Protein AF-A0ABD1ECP0-F1 (afdb_monomer_lite)

pLDDT: mean 71.11, std 21.36, range [31.45, 94.75]

Foldseek 3Di:
DDQDAQQPPDCCPPPPHDNFDWAAQPVVDVVLNVLQCQQRVGPLSDDDPPPVVCCVSRRRHTHTPQQADPLQDDPPDPDGDPQFHGAPPTPRHDDDDDVPRGGPDDPVPPVVVVVVPPDDDDDDDDDDDDDDDDDDDDDDDDDDDDDDDYDDDDDDDDDD

Structure (mmCIF, N/CA/C/O backbone):
data_AF-A0ABD1ECP0-F1
#
_entry.id   AF-A0ABD1ECP0-F1
#
loop_
_atom_site.group_PDB
_atom_site.id
_atom_site.type_symbol
_atom_site.label_atom_id
_atom_site.label_alt_id
_atom_site.label_comp_id
_atom_site.label_asym_id
_atom_site.label_entity_id
_atom_site.label_seq_id
_atom_site.pdbx_PDB_ins_code
_atom_site.Cartn_x
_atom_site.Cartn_y
_atom_site.Cartn_z
_atom_site.occupancy
_atom_site.B_iso_or_equiv
_atom_site.auth_seq_id
_atom_site.auth_comp_id
_atom_site.auth_asym_id
_atom_site.auth_atom_id
_atom_site.pdbx_PDB_model_num
ATOM 1 N N . MET A 1 1 ? -7.570 7.361 -19.298 1.00 39.28 1 MET A N 1
ATOM 2 C CA . MET A 1 1 ? -7.206 6.014 -18.794 1.00 39.28 1 MET A CA 1
ATOM 3 C C . MET A 1 1 ? -7.387 5.977 -17.283 1.00 39.28 1 MET A C 1
ATOM 5 O O . MET A 1 1 ? -6.809 6.813 -16.597 1.00 39.28 1 MET A O 1
ATOM 9 N N . GLY A 1 2 ? -8.220 5.070 -16.767 1.00 53.16 2 GLY A N 1
ATOM 10 C CA . GLY A 1 2 ? -8.387 4.885 -15.321 1.00 53.16 2 GLY A CA 1
ATOM 11 C C . GLY A 1 2 ? -7.107 4.334 -14.690 1.00 53.16 2 GLY A C 1
ATOM 12 O O . GLY A 1 2 ? -6.427 3.504 -15.290 1.00 53.16 2 GLY A O 1
ATOM 13 N N . ARG A 1 3 ? -6.752 4.815 -13.496 1.00 69.94 3 ARG A N 1
ATOM 14 C CA . ARG A 1 3 ? -5.600 4.298 -12.743 1.00 69.94 3 ARG A CA 1
ATOM 15 C C . ARG A 1 3 ? -6.019 2.974 -12.102 1.00 69.94 3 ARG A C 1
ATOM 17 O O . ARG A 1 3 ? -6.960 2.960 -11.315 1.00 69.94 3 ARG A O 1
ATOM 24 N N . LEU A 1 4 ? -5.360 1.880 -12.473 1.00 81.44 4 LEU A N 1
ATOM 25 C CA . LEU A 1 4 ? -5.653 0.543 -11.952 1.00 81.44 4 LEU A CA 1
ATOM 26 C C . LEU A 1 4 ? -4.855 0.273 -10.673 1.00 81.44 4 LEU A C 1
ATOM 28 O O . LEU A 1 4 ? -3.723 0.742 -10.533 1.00 81.44 4 LEU A O 1
ATOM 32 N N . CYS A 1 5 ? -5.431 -0.521 -9.770 1.00 90.19 5 CYS A N 1
ATOM 33 C CA . CYS A 1 5 ? -4.703 -1.026 -8.610 1.00 90.19 5 CYS A CA 1
ATOM 34 C C . CYS A 1 5 ? -3.578 -1.980 -9.059 1.00 90.19 5 CYS A C 1
ATOM 36 O O . CYS A 1 5 ? -3.800 -2.845 -9.909 1.00 90.19 5 CYS A O 1
ATOM 38 N N . CYS A 1 6 ? -2.374 -1.836 -8.502 1.00 90.44 6 CYS A N 1
ATOM 39 C CA . CYS A 1 6 ? -1.221 -2.681 -8.822 1.00 90.44 6 CYS A CA 1
ATOM 40 C C . CYS A 1 6 ? -1.166 -3.990 -8.018 1.00 90.44 6 CYS A C 1
ATOM 42 O O . CYS A 1 6 ? -0.333 -4.845 -8.331 1.00 90.44 6 CYS A O 1
ATOM 44 N N . VAL A 1 7 ? -2.053 -4.162 -7.028 1.00 91.75 7 VAL A N 1
ATOM 45 C CA . VAL A 1 7 ? -2.148 -5.392 -6.236 1.00 91.75 7 VAL A CA 1
ATOM 46 C C . VAL A 1 7 ? -2.664 -6.542 -7.110 1.00 91.75 7 VAL A C 1
ATOM 48 O O . VAL A 1 7 ? -3.724 -6.400 -7.733 1.00 91.75 7 VAL A O 1
ATOM 51 N N . PRO A 1 8 ? -1.951 -7.684 -7.176 1.00 90.31 8 PRO A N 1
ATOM 52 C CA . PRO A 1 8 ? -2.392 -8.845 -7.938 1.00 90.31 8 PRO A CA 1
ATOM 53 C C . PRO A 1 8 ? -3.800 -9.281 -7.533 1.00 90.31 8 PRO A C 1
ATOM 55 O O . PRO A 1 8 ? -4.159 -9.250 -6.360 1.00 90.31 8 PRO A O 1
ATOM 58 N N . LYS A 1 9 ? -4.612 -9.692 -8.513 1.00 87.69 9 LYS A N 1
ATOM 59 C CA . LYS A 1 9 ? -6.006 -10.141 -8.320 1.00 87.69 9 LYS A CA 1
ATOM 60 C C . LYS A 1 9 ? -6.964 -9.081 -7.744 1.00 87.69 9 LYS A C 1
ATOM 62 O O . LYS A 1 9 ? -8.143 -9.381 -7.555 1.00 87.69 9 LYS A O 1
ATOM 67 N N . CYS A 1 10 ? -6.526 -7.838 -7.533 1.00 89.69 10 CYS A N 1
ATOM 68 C CA . CYS A 1 10 ? -7.421 -6.771 -7.107 1.00 89.69 10 CYS A CA 1
ATOM 69 C C . CYS A 1 10 ? -8.416 -6.421 -8.223 1.00 89.69 10 CYS A C 1
ATOM 71 O O . CYS A 1 10 ? -8.048 -6.180 -9.372 1.00 89.69 10 CYS A O 1
ATOM 73 N N . ASN A 1 11 ? -9.701 -6.387 -7.875 1.00 88.38 11 ASN A N 1
ATOM 74 C CA . ASN A 1 11 ? -10.795 -6.123 -8.803 1.00 88.38 11 ASN A CA 1
ATOM 75 C C . ASN A 1 11 ? -11.425 -4.733 -8.626 1.00 88.38 11 ASN A C 1
ATOM 77 O O . ASN A 1 11 ? -12.458 -4.477 -9.231 1.00 88.38 11 ASN A O 1
ATOM 81 N N . SER A 1 12 ? -10.806 -3.829 -7.858 1.00 84.69 12 SER A N 1
ATOM 82 C CA . SER A 1 12 ? -11.348 -2.497 -7.526 1.00 84.69 12 SER A CA 1
ATOM 83 C C . SER A 1 12 ? -11.643 -1.598 -8.731 1.00 84.69 12 SER A C 1
ATOM 85 O O . SER A 1 12 ? -12.385 -0.633 -8.609 1.00 84.69 12 SER A O 1
ATOM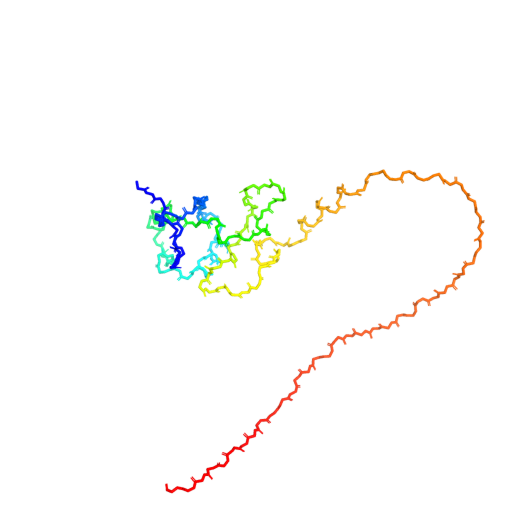 87 N N . SER A 1 13 ? -11.084 -1.913 -9.898 1.00 77.19 13 SER A N 1
ATOM 88 C CA . SER A 1 13 ? -11.319 -1.182 -11.144 1.00 77.19 13 SER A CA 1
ATOM 89 C C . SER A 1 13 ? -12.356 -1.838 -12.069 1.00 77.19 13 SER A C 1
ATOM 91 O O . SER A 1 13 ? -12.566 -1.345 -13.177 1.00 77.19 13 SER A O 1
ATOM 93 N N . LYS A 1 14 ? -12.987 -2.953 -11.667 1.00 80.62 14 LYS A N 1
ATOM 94 C CA . LYS A 1 14 ? -14.036 -3.619 -12.461 1.00 80.62 14 LYS A CA 1
ATOM 95 C C . LYS A 1 14 ? -15.366 -2.858 -12.368 1.00 80.62 14 LYS A C 1
ATOM 97 O O . LYS A 1 14 ? -15.684 -2.266 -11.339 1.00 80.62 14 LYS A O 1
ATOM 102 N N . LYS A 1 15 ? -16.169 -2.911 -13.438 1.00 78.38 15 LYS A N 1
ATOM 103 C CA . LYS A 1 15 ? -17.513 -2.309 -13.484 1.00 78.38 15 LYS A CA 1
ATOM 104 C C . LYS A 1 15 ? -18.385 -2.867 -12.348 1.00 78.38 15 LYS A C 1
ATOM 106 O O . LYS A 1 15 ? -18.370 -4.070 -12.103 1.00 78.38 15 LYS A O 1
ATOM 111 N N . GLY A 1 16 ? -19.122 -1.992 -11.662 1.00 81.94 16 GLY A N 1
ATOM 112 C CA . GLY A 1 16 ? -19.995 -2.358 -10.538 1.00 81.94 16 GLY A CA 1
ATOM 113 C C . GLY A 1 16 ? -19.294 -2.474 -9.179 1.00 81.94 16 GLY A C 1
ATOM 114 O O . GLY A 1 16 ? -19.954 -2.763 -8.188 1.00 81.94 16 GLY A O 1
ATOM 115 N N . GLN A 1 17 ? -17.979 -2.246 -9.103 1.00 84.12 17 GLN A N 1
ATOM 116 C CA . GLN A 1 17 ? -17.284 -2.122 -7.821 1.00 84.12 17 GLN A CA 1
ATOM 117 C C . GLN A 1 17 ? -17.382 -0.690 -7.276 1.00 84.12 17 GLN A C 1
ATOM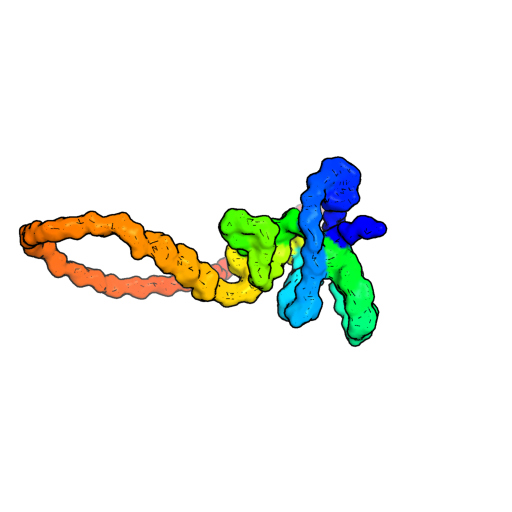 119 O O . GLN A 1 17 ? -17.458 0.259 -8.061 1.00 84.12 17 GLN A O 1
ATOM 124 N N . PRO A 1 18 ? -17.352 -0.516 -5.942 1.00 83.94 18 PRO A N 1
ATOM 125 C CA . PRO A 1 18 ? -17.299 0.809 -5.344 1.00 83.94 18 PRO A CA 1
ATOM 126 C C . PRO A 1 18 ? -16.022 1.545 -5.758 1.00 83.94 18 PRO A C 1
ATOM 128 O O . PRO A 1 18 ? -14.961 0.948 -5.959 1.00 83.94 18 PRO A O 1
ATOM 131 N N . ILE A 1 19 ? -16.131 2.867 -5.878 1.00 85.62 19 ILE A N 1
ATOM 132 C CA . ILE A 1 19 ? -15.006 3.727 -6.239 1.00 85.62 19 ILE A CA 1
ATOM 133 C C . ILE A 1 19 ? -14.110 3.883 -5.010 1.00 85.62 19 ILE A C 1
ATOM 135 O O . ILE A 1 19 ? -14.485 4.516 -4.025 1.00 85.62 19 ILE A O 1
ATOM 139 N N . PHE A 1 20 ? -12.907 3.319 -5.077 1.00 88.00 20 PHE A N 1
ATOM 140 C CA . PHE A 1 20 ? -11.893 3.472 -4.037 1.00 88.00 20 PHE A CA 1
ATOM 141 C C . PHE A 1 20 ? -10.929 4.611 -4.373 1.00 88.00 20 PHE A C 1
ATOM 143 O O . PHE A 1 20 ? -10.545 4.793 -5.532 1.00 88.00 20 PHE A O 1
ATOM 150 N N . ALA A 1 21 ? -10.467 5.335 -3.352 1.00 89.25 21 ALA A N 1
ATOM 151 C CA . ALA A 1 21 ? -9.352 6.257 -3.525 1.00 89.25 21 ALA A CA 1
ATOM 152 C C . ALA A 1 21 ? -8.079 5.486 -3.918 1.00 89.25 21 ALA A C 1
ATOM 154 O O . ALA A 1 21 ? -7.856 4.358 -3.478 1.00 89.25 21 ALA A O 1
ATOM 155 N N . MET A 1 22 ? -7.265 6.098 -4.779 1.00 90.19 22 MET A N 1
ATOM 156 C CA . MET A 1 22 ? -6.069 5.496 -5.370 1.00 90.19 22 MET A CA 1
ATOM 157 C C . MET A 1 22 ? -4.819 6.193 -4.834 1.00 90.19 22 MET A C 1
ATOM 159 O O . MET A 1 22 ? -4.569 7.361 -5.139 1.00 90.19 22 MET A O 1
ATOM 163 N N . ARG A 1 23 ? -4.017 5.475 -4.052 1.00 91.06 23 ARG A N 1
ATOM 164 C CA . ARG A 1 23 ? -2.814 5.971 -3.377 1.00 91.06 23 ARG A CA 1
ATOM 165 C C . ARG A 1 23 ? -1.578 5.752 -4.236 1.00 91.06 23 ARG A C 1
ATOM 167 O O . ARG A 1 23 ? -1.422 4.699 -4.851 1.00 91.06 23 ARG A O 1
ATOM 174 N N . ALA A 1 24 ? -0.734 6.777 -4.316 1.00 89.94 24 ALA A N 1
ATOM 175 C CA . ALA A 1 24 ? 0.570 6.680 -4.961 1.00 89.94 24 ALA A CA 1
ATOM 176 C C . ALA A 1 24 ? 1.535 5.878 -4.084 1.00 89.94 24 ALA A C 1
ATOM 178 O O . ALA A 1 24 ? 1.405 5.871 -2.861 1.00 89.94 24 ALA A O 1
ATOM 179 N N . LEU A 1 25 ? 2.491 5.212 -4.726 1.00 88.69 25 LEU A N 1
ATOM 180 C CA . LEU A 1 25 ? 3.557 4.505 -4.029 1.00 88.69 25 LEU A CA 1
ATOM 181 C C . LEU A 1 25 ? 4.461 5.516 -3.298 1.00 88.69 25 LEU A C 1
ATOM 183 O O . LEU A 1 25 ? 4.715 6.597 -3.837 1.00 88.69 25 LEU A O 1
ATOM 187 N N . PRO A 1 26 ? 4.978 5.182 -2.105 1.00 87.94 26 PRO A N 1
ATOM 188 C CA . PRO A 1 26 ? 5.847 6.059 -1.327 1.00 87.94 26 PRO A CA 1
ATOM 189 C C . PRO A 1 26 ? 7.294 6.026 -1.852 1.00 87.94 26 PRO A C 1
ATOM 191 O O . PRO A 1 26 ? 8.215 5.726 -1.104 1.00 87.94 26 PRO A O 1
ATOM 194 N N . ILE A 1 27 ? 7.502 6.339 -3.137 1.00 83.38 27 ILE A N 1
ATOM 195 C CA . ILE A 1 27 ? 8.801 6.231 -3.840 1.00 83.38 27 ILE A CA 1
ATOM 196 C C . ILE A 1 27 ? 9.900 7.035 -3.121 1.00 83.38 27 ILE A C 1
ATOM 198 O O . ILE A 1 27 ? 11.034 6.585 -3.008 1.00 83.38 27 ILE A O 1
ATOM 202 N N . ASN A 1 28 ? 9.540 8.189 -2.550 1.00 83.12 28 ASN A N 1
ATOM 203 C CA . ASN A 1 28 ? 10.469 9.062 -1.825 1.00 83.12 28 ASN A CA 1
ATOM 204 C C . ASN A 1 28 ? 10.882 8.508 -0.447 1.00 83.12 28 ASN A C 1
ATOM 206 O O . ASN A 1 28 ? 11.799 9.039 0.174 1.00 83.12 28 ASN A O 1
ATOM 210 N N . ASN A 1 29 ? 10.203 7.475 0.062 1.00 87.31 29 ASN A N 1
ATOM 211 C CA . ASN A 1 29 ? 10.548 6.802 1.310 1.00 87.31 29 ASN A CA 1
ATOM 212 C C . ASN A 1 29 ? 10.849 5.328 1.027 1.00 87.31 29 ASN A C 1
ATOM 214 O O . ASN A 1 29 ? 9.981 4.460 1.143 1.00 87.31 29 ASN A O 1
ATOM 218 N N . PHE A 1 30 ? 12.109 5.055 0.682 1.00 84.69 30 PHE A N 1
ATOM 219 C CA . PHE A 1 30 ? 12.560 3.732 0.252 1.00 84.69 30 PHE A CA 1
ATOM 220 C C . PHE A 1 30 ? 12.242 2.615 1.256 1.00 84.69 30 PHE A C 1
ATOM 222 O O . PHE A 1 30 ? 11.911 1.501 0.859 1.00 84.69 30 PHE A O 1
ATOM 229 N N . LYS A 1 31 ? 12.277 2.902 2.563 1.00 88.12 31 LYS A N 1
ATOM 230 C CA . LYS A 1 31 ? 12.010 1.890 3.594 1.00 88.12 31 LYS A CA 1
ATOM 231 C C . LYS A 1 31 ? 10.549 1.434 3.578 1.00 88.12 31 LYS A C 1
ATOM 233 O O . LYS A 1 31 ? 10.269 0.241 3.636 1.00 88.12 31 LYS A O 1
ATOM 238 N N . ILE A 1 32 ? 9.625 2.382 3.443 1.00 90.19 32 ILE A N 1
ATOM 239 C CA . ILE A 1 32 ? 8.187 2.104 3.328 1.00 90.19 32 ILE A CA 1
ATOM 240 C C . ILE A 1 32 ? 7.881 1.472 1.978 1.00 90.19 32 ILE A C 1
ATOM 242 O O . ILE A 1 32 ? 7.133 0.500 1.903 1.00 90.19 32 ILE A O 1
ATOM 246 N N . PHE A 1 33 ? 8.491 2.004 0.919 1.00 88.19 33 PHE A N 1
ATOM 247 C CA . PHE A 1 33 ? 8.360 1.471 -0.427 1.00 88.19 33 PHE A CA 1
ATOM 248 C C . PHE A 1 33 ? 8.739 -0.009 -0.483 1.00 88.19 33 PHE A C 1
ATOM 250 O O . PHE A 1 33 ? 7.956 -0.808 -0.989 1.00 88.19 33 PHE A O 1
ATOM 257 N N . LYS A 1 34 ? 9.872 -0.391 0.116 1.00 87.31 34 LYS A N 1
ATOM 258 C CA . LYS A 1 34 ? 10.315 -1.786 0.181 1.00 87.31 34 LYS A CA 1
ATOM 259 C C . LYS A 1 34 ? 9.258 -2.693 0.821 1.00 87.31 34 LYS A C 1
ATOM 261 O O . LYS A 1 34 ? 8.898 -3.705 0.231 1.00 87.31 34 LYS A O 1
ATOM 266 N N . ILE A 1 35 ? 8.683 -2.283 1.953 1.00 90.94 35 ILE A N 1
ATOM 267 C CA . ILE A 1 35 ? 7.621 -3.049 2.628 1.00 90.94 35 ILE A CA 1
ATOM 268 C C . ILE A 1 35 ? 6.374 -3.161 1.747 1.00 90.94 35 ILE A C 1
ATOM 270 O O . ILE A 1 35 ? 5.754 -4.219 1.674 1.00 90.94 35 ILE A O 1
ATOM 274 N N . TRP A 1 36 ? 5.988 -2.080 1.066 1.00 92.19 36 TRP A N 1
ATOM 275 C CA . TRP A 1 36 ? 4.863 -2.124 0.134 1.00 92.19 36 TRP A CA 1
ATOM 276 C C . TRP A 1 36 ? 5.117 -3.155 -0.970 1.00 92.19 36 TRP A C 1
ATOM 278 O O . TRP A 1 36 ? 4.267 -4.013 -1.194 1.00 92.19 36 TRP A O 1
ATOM 288 N N . VAL A 1 37 ? 6.283 -3.114 -1.620 1.00 89.81 37 VAL A N 1
ATOM 289 C CA . VAL A 1 37 ? 6.658 -4.075 -2.670 1.00 89.81 37 VAL A CA 1
ATOM 290 C C . VAL A 1 37 ? 6.614 -5.511 -2.146 1.00 89.81 37 VAL A C 1
ATOM 292 O O . VAL A 1 37 ? 5.966 -6.357 -2.766 1.00 89.81 37 VAL A O 1
ATOM 295 N N . GLU A 1 38 ? 7.218 -5.765 -0.983 1.00 90.12 38 GLU A N 1
ATOM 296 C CA . GLU A 1 38 ? 7.255 -7.085 -0.343 1.00 90.12 38 GLU A CA 1
ATOM 297 C C . GLU A 1 38 ? 5.852 -7.641 -0.080 1.00 90.12 38 GLU A C 1
ATOM 299 O O . GLU A 1 38 ? 5.567 -8.776 -0.464 1.00 90.12 38 GLU A O 1
ATOM 304 N N . ARG A 1 39 ? 4.952 -6.845 0.518 1.00 92.62 39 ARG A N 1
ATOM 305 C CA . ARG A 1 39 ? 3.590 -7.297 0.855 1.00 92.62 39 ARG A CA 1
ATOM 306 C C . ARG A 1 39 ? 2.718 -7.498 -0.381 1.00 92.62 39 ARG A C 1
ATOM 308 O O . ARG A 1 39 ? 1.928 -8.441 -0.444 1.00 92.62 39 ARG A O 1
ATOM 315 N N . ILE A 1 40 ? 2.832 -6.602 -1.360 1.00 91.69 40 ILE A N 1
ATOM 316 C CA . ILE A 1 40 ? 2.011 -6.635 -2.574 1.00 91.69 40 ILE A CA 1
ATOM 317 C C . ILE A 1 40 ? 2.428 -7.784 -3.492 1.00 91.69 40 ILE A C 1
ATOM 319 O O . ILE A 1 40 ? 1.564 -8.345 -4.167 1.00 91.69 40 ILE A O 1
ATOM 323 N N . ALA A 1 41 ? 3.726 -8.098 -3.549 1.00 87.00 41 ALA A N 1
ATOM 324 C CA . ALA A 1 41 ? 4.281 -9.160 -4.385 1.00 87.00 41 ALA A CA 1
ATOM 325 C C . ALA A 1 41 ? 3.815 -9.081 -5.853 1.00 87.00 41 ALA A C 1
ATOM 327 O O . ALA A 1 41 ? 3.442 -10.078 -6.472 1.00 87.00 41 ALA A O 1
ATOM 328 N N . SER A 1 42 ? 3.758 -7.863 -6.404 1.00 84.62 42 SER A N 1
ATOM 329 C CA . SER A 1 42 ? 3.353 -7.657 -7.795 1.00 84.62 42 SER A CA 1
ATOM 330 C C . SER A 1 42 ? 4.567 -7.763 -8.711 1.00 84.62 42 SER A C 1
ATOM 332 O O . SER A 1 42 ? 5.526 -7.026 -8.491 1.00 84.62 42 SER A O 1
ATOM 334 N N . PRO A 1 43 ? 4.496 -8.537 -9.809 1.00 80.44 43 PRO A N 1
ATOM 335 C CA . PRO A 1 43 ? 5.534 -8.533 -10.845 1.00 80.44 43 PRO A CA 1
ATOM 336 C C . PRO A 1 43 ? 5.773 -7.143 -11.456 1.00 80.44 43 PRO A C 1
ATOM 338 O O . PRO A 1 43 ? 6.821 -6.868 -12.016 1.00 80.44 43 PRO A O 1
ATOM 341 N N . LYS A 1 44 ? 4.796 -6.231 -11.344 1.00 78.50 44 LYS A N 1
ATOM 342 C CA . LYS A 1 44 ? 4.904 -4.847 -11.839 1.00 78.50 44 LYS A CA 1
ATOM 343 C C . LYS A 1 44 ? 5.746 -3.940 -10.937 1.00 78.50 44 LYS A C 1
ATOM 345 O O . LYS A 1 44 ? 5.978 -2.791 -11.299 1.00 78.50 44 LYS A O 1
ATOM 350 N N . LEU A 1 45 ? 6.091 -4.413 -9.742 1.00 76.75 45 LEU A N 1
ATOM 351 C CA . LEU A 1 45 ? 6.832 -3.682 -8.716 1.00 76.75 45 LEU A CA 1
ATOM 352 C C . LEU A 1 45 ? 8.260 -4.216 -8.550 1.00 76.75 45 LEU A C 1
ATOM 354 O O . LEU A 1 45 ? 8.870 -4.013 -7.504 1.00 76.75 45 LEU A O 1
ATOM 358 N N . GLU A 1 46 ? 8.774 -4.914 -9.561 1.00 71.56 46 GLU A N 1
ATOM 359 C CA . GLU A 1 46 ? 10.148 -5.393 -9.553 1.00 71.56 46 GLU A CA 1
ATOM 360 C C . GLU A 1 46 ? 11.123 -4.212 -9.491 1.00 71.56 46 GLU A C 1
ATOM 362 O O . GLU A 1 46 ? 11.012 -3.238 -10.241 1.00 71.56 46 GLU A O 1
ATOM 367 N N . TYR A 1 47 ? 12.057 -4.294 -8.545 1.00 69.62 47 TYR A N 1
ATOM 368 C CA . TYR A 1 47 ? 13.107 -3.303 -8.388 1.00 69.62 47 TYR A CA 1
ATOM 369 C C . TYR A 1 47 ? 14.026 -3.328 -9.614 1.00 69.62 47 TYR A C 1
ATOM 371 O O . TYR A 1 47 ? 14.462 -4.390 -10.045 1.00 69.62 47 TYR A O 1
ATOM 379 N N . SER A 1 48 ? 14.340 -2.151 -10.146 1.00 71.81 48 SER A N 1
ATOM 380 C CA . SER A 1 48 ? 15.329 -1.953 -11.206 1.00 71.81 48 SER A CA 1
ATOM 381 C C . SER A 1 48 ? 16.279 -0.840 -10.780 1.00 71.81 48 SER A C 1
ATOM 383 O O . SER A 1 48 ? 15.873 0.068 -10.063 1.00 71.81 48 SER A O 1
ATOM 385 N N . GLU A 1 49 ? 17.538 -0.903 -11.203 1.00 73.75 49 GLU A N 1
ATOM 386 C CA . GLU A 1 49 ? 18.528 0.150 -10.935 1.00 73.75 49 GLU A CA 1
ATOM 387 C C . GLU A 1 49 ? 18.349 1.373 -11.853 1.00 73.75 49 GLU A C 1
ATOM 389 O O . GLU A 1 49 ? 18.892 2.442 -11.581 1.00 73.75 49 GLU A O 1
ATOM 394 N N . ASP A 1 50 ? 17.545 1.245 -12.914 1.00 81.06 50 ASP A N 1
ATOM 395 C CA . ASP A 1 50 ? 17.215 2.339 -13.826 1.00 81.06 50 ASP A CA 1
ATOM 396 C C . ASP A 1 50 ? 16.190 3.292 -13.186 1.00 81.06 50 ASP A C 1
ATOM 398 O O . ASP A 1 50 ? 14.979 3.043 -13.165 1.00 81.06 50 ASP A O 1
ATOM 402 N N . LEU A 1 51 ? 16.692 4.415 -12.668 1.00 74.06 51 LEU A N 1
ATOM 403 C CA . LEU A 1 51 ? 15.894 5.446 -12.002 1.00 74.06 51 LEU A CA 1
ATOM 404 C C . LEU A 1 51 ? 14.820 6.063 -12.917 1.00 74.06 51 LEU A C 1
ATOM 406 O O . LEU A 1 51 ? 13.719 6.354 -12.439 1.00 74.06 51 LEU A O 1
ATOM 410 N N . ASP A 1 52 ? 15.093 6.220 -14.215 1.00 79.19 52 ASP A N 1
ATOM 411 C CA . ASP A 1 52 ? 14.140 6.792 -15.175 1.00 79.19 52 ASP A CA 1
ATOM 412 C C . ASP A 1 52 ? 13.003 5.811 -15.476 1.00 79.19 52 ASP A C 1
ATOM 414 O O . ASP A 1 52 ? 11.836 6.204 -15.632 1.00 79.19 52 ASP A O 1
ATOM 418 N N . TYR A 1 53 ? 13.325 4.518 -15.548 1.00 76.31 53 TYR A N 1
ATOM 419 C CA . TYR A 1 53 ? 12.335 3.455 -15.676 1.00 76.31 53 TYR A CA 1
ATOM 420 C C . TYR A 1 53 ? 11.448 3.364 -14.429 1.00 76.31 53 TYR A C 1
ATOM 422 O O . TYR A 1 53 ? 10.214 3.366 -14.550 1.00 76.31 53 TYR A O 1
ATOM 430 N N . LEU A 1 54 ? 12.052 3.352 -13.235 1.00 72.81 54 LEU A N 1
ATOM 431 C CA . LEU A 1 54 ? 11.313 3.322 -11.972 1.00 72.81 54 LEU A CA 1
ATOM 432 C C . LEU A 1 54 ? 10.362 4.514 -11.854 1.00 72.81 54 LEU A C 1
ATOM 434 O O . LEU A 1 54 ? 9.189 4.331 -11.521 1.00 72.81 54 LEU A O 1
ATOM 438 N N . ASP A 1 55 ? 10.826 5.722 -12.172 1.00 77.06 55 ASP A N 1
ATOM 439 C CA . ASP A 1 55 ? 10.004 6.928 -12.099 1.00 77.06 55 ASP A CA 1
ATOM 440 C C . ASP A 1 55 ? 8.785 6.833 -13.036 1.00 77.06 55 ASP A C 1
ATOM 442 O O . ASP A 1 55 ? 7.641 7.030 -12.608 1.00 77.06 55 ASP A O 1
ATOM 446 N N . LYS A 1 56 ? 8.983 6.414 -14.294 1.00 80.50 56 LYS A N 1
ATOM 447 C CA . LYS A 1 56 ? 7.893 6.269 -15.279 1.00 80.50 56 LYS A CA 1
ATOM 448 C C . LYS A 1 56 ? 6.871 5.203 -14.888 1.00 80.50 56 LYS A C 1
ATOM 450 O O . LYS A 1 56 ? 5.663 5.427 -15.052 1.00 80.50 56 LYS A O 1
ATOM 455 N N . ILE A 1 57 ? 7.325 4.051 -14.397 1.00 80.94 57 ILE A N 1
ATOM 456 C CA . ILE A 1 57 ? 6.446 2.939 -14.019 1.00 80.94 57 ILE A CA 1
ATOM 457 C C . ILE A 1 57 ? 5.730 3.256 -12.706 1.00 80.94 57 ILE A C 1
ATOM 459 O O . ILE A 1 57 ? 4.494 3.269 -12.658 1.00 80.94 57 ILE A O 1
ATOM 463 N N . TYR A 1 58 ? 6.467 3.594 -11.649 1.00 81.50 58 TYR A N 1
ATOM 464 C CA . TYR A 1 58 ? 5.900 3.786 -10.316 1.00 81.50 58 TYR A CA 1
ATOM 465 C C . TYR A 1 58 ? 4.981 5.002 -10.226 1.00 81.50 58 TYR A C 1
ATOM 467 O O . TYR A 1 58 ? 3.957 4.936 -9.537 1.00 81.50 58 TYR A O 1
ATOM 475 N N . ARG A 1 59 ? 5.226 6.069 -11.003 1.00 80.50 59 ARG A N 1
ATOM 476 C CA . ARG A 1 59 ? 4.282 7.200 -11.098 1.00 80.50 59 ARG A CA 1
ATOM 477 C C . ARG A 1 59 ? 2.922 6.819 -11.653 1.00 80.50 59 ARG A C 1
ATOM 479 O O . ARG A 1 59 ? 1.955 7.543 -11.391 1.00 80.50 59 ARG A O 1
ATOM 486 N N . ARG A 1 60 ? 2.803 5.708 -12.383 1.00 82.62 60 ARG A N 1
ATOM 487 C CA . ARG A 1 60 ? 1.532 5.215 -12.940 1.00 82.62 60 ARG A CA 1
ATOM 488 C C . ARG A 1 60 ? 0.846 4.196 -12.033 1.00 82.62 60 ARG A C 1
ATOM 490 O O . ARG A 1 60 ? -0.379 4.088 -12.075 1.00 82.62 60 ARG A O 1
ATOM 497 N N . LEU A 1 61 ? 1.600 3.495 -11.190 1.00 87.38 61 LEU A N 1
ATOM 498 C CA . LEU A 1 61 ? 1.061 2.478 -10.292 1.00 87.38 61 LEU A CA 1
ATOM 499 C C . LEU A 1 61 ? 0.342 3.098 -9.092 1.00 87.38 61 LEU A C 1
ATOM 501 O O . LEU A 1 61 ? 0.798 4.070 -8.485 1.00 87.38 61 LEU A O 1
ATOM 505 N N . ARG A 1 62 ? -0.820 2.545 -8.752 1.00 90.12 62 ARG A N 1
ATOM 506 C CA . ARG A 1 62 ? -1.628 2.979 -7.610 1.00 90.12 62 ARG A CA 1
ATOM 507 C C . ARG A 1 62 ? -2.093 1.784 -6.799 1.00 90.12 62 ARG A C 1
ATOM 509 O O . ARG A 1 62 ? -2.235 0.695 -7.341 1.00 90.12 62 ARG A O 1
ATOM 516 N N . ILE A 1 63 ? -2.389 2.011 -5.526 1.00 92.25 63 ILE A N 1
ATOM 517 C CA . ILE A 1 63 ? -3.044 1.035 -4.649 1.00 92.25 63 ILE A CA 1
ATOM 518 C C . ILE A 1 63 ? -4.373 1.609 -4.197 1.00 92.25 63 ILE A C 1
ATOM 520 O O . ILE A 1 63 ? -4.439 2.767 -3.790 1.00 92.25 63 ILE A O 1
ATOM 524 N N . CYS A 1 64 ? -5.439 0.820 -4.274 1.00 93.06 64 CYS A N 1
ATOM 525 C CA . CYS A 1 64 ? -6.742 1.262 -3.802 1.00 93.06 64 CYS A CA 1
ATOM 526 C C . CYS A 1 64 ? -6.874 1.168 -2.276 1.00 93.06 64 CYS A C 1
ATOM 528 O O . CYS A 1 64 ? -6.326 0.260 -1.650 1.00 93.06 64 CYS A O 1
ATOM 530 N N . ASP A 1 65 ? -7.699 2.038 -1.700 1.00 92.06 65 ASP A N 1
ATOM 531 C CA . ASP A 1 65 ? -7.934 2.141 -0.253 1.00 92.06 65 ASP A CA 1
ATOM 532 C C . ASP A 1 65 ? -8.406 0.856 0.444 1.00 92.06 65 ASP A C 1
ATOM 534 O O . ASP A 1 65 ? -8.197 0.722 1.643 1.00 92.06 65 ASP A O 1
ATOM 538 N N . ARG A 1 66 ? -8.971 -0.109 -0.295 1.00 92.94 66 ARG A N 1
ATOM 539 C CA . ARG A 1 66 ? -9.333 -1.450 0.205 1.00 92.94 66 ARG A CA 1
ATOM 540 C C . ARG A 1 66 ? -8.167 -2.194 0.874 1.00 92.94 66 ARG A C 1
ATOM 542 O O . ARG A 1 66 ? -8.406 -3.109 1.655 1.00 92.94 66 ARG A O 1
ATOM 549 N N . HIS A 1 67 ? -6.929 -1.865 0.515 1.00 94.75 67 HIS A N 1
ATOM 550 C CA . HIS A 1 67 ? -5.742 -2.548 1.031 1.00 94.75 67 HIS A CA 1
ATOM 551 C C . HIS A 1 67 ? -5.215 -1.960 2.345 1.00 94.75 67 HIS A C 1
ATOM 553 O O . HIS A 1 67 ? -4.237 -2.473 2.883 1.00 94.75 67 HIS A O 1
ATOM 559 N N . PHE A 1 68 ? -5.846 -0.905 2.861 1.00 94.62 68 PHE A N 1
ATOM 560 C CA . PHE A 1 68 ? -5.468 -0.244 4.105 1.00 94.62 68 PHE A CA 1
ATOM 561 C C . PHE A 1 68 ? -6.570 -0.436 5.133 1.00 94.62 68 PHE A C 1
ATOM 563 O O . PH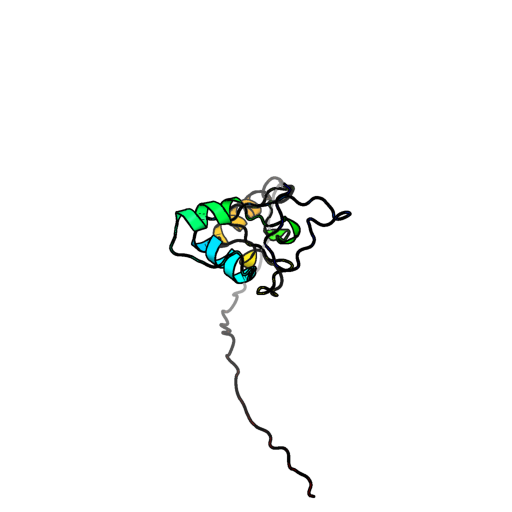E A 1 68 ? -7.736 -0.158 4.845 1.00 94.62 68 PHE A O 1
ATOM 570 N N . ASP A 1 69 ? -6.184 -0.884 6.319 1.00 93.56 69 ASP A N 1
ATOM 571 C CA . ASP A 1 69 ? -7.111 -1.043 7.429 1.00 93.56 69 ASP A CA 1
ATOM 572 C C . ASP A 1 69 ? -7.418 0.295 8.127 1.00 93.56 69 ASP A C 1
ATOM 574 O O . ASP A 1 69 ? -6.818 1.336 7.828 1.00 93.56 69 ASP A O 1
ATOM 578 N N . VAL A 1 70 ? -8.354 0.274 9.074 1.00 90.75 70 VAL A N 1
ATOM 579 C CA . VAL A 1 70 ? -8.733 1.417 9.914 1.00 90.75 70 VAL A CA 1
ATOM 580 C C . VAL A 1 70 ? -7.539 1.991 10.676 1.00 90.75 70 VAL A C 1
ATOM 582 O O . VAL A 1 70 ? -7.400 3.206 10.753 1.00 90.75 70 VAL A O 1
ATOM 585 N N . PHE A 1 71 ? -6.597 1.145 11.107 1.00 90.75 71 PHE A N 1
ATOM 586 C CA . PHE A 1 71 ? -5.361 1.569 11.776 1.00 90.75 71 PHE A CA 1
ATOM 587 C C . PHE A 1 71 ? -4.416 2.393 10.893 1.00 90.75 71 PHE A C 1
ATOM 589 O O . PHE A 1 71 ? -3.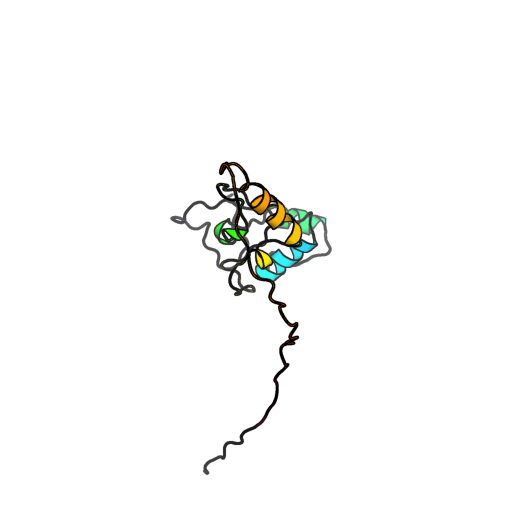425 2.921 11.387 1.00 90.75 71 PHE A O 1
ATOM 596 N N . CYS A 1 72 ? -4.671 2.490 9.587 1.00 91.44 72 CYS A N 1
ATOM 597 C CA . CYS A 1 72 ? -3.922 3.364 8.690 1.00 91.44 72 CYS A CA 1
ATOM 598 C C . CYS A 1 72 ? -4.509 4.781 8.612 1.00 91.44 72 CYS A C 1
ATOM 600 O O . CYS A 1 72 ? -3.993 5.586 7.835 1.00 91.44 72 CYS A O 1
ATOM 602 N N . ARG A 1 73 ? -5.601 5.089 9.321 1.00 89.88 73 ARG A N 1
ATOM 603 C CA . ARG A 1 73 ? -6.349 6.353 9.215 1.00 89.88 73 ARG A CA 1
ATOM 604 C C . ARG A 1 73 ? -6.454 7.030 10.572 1.00 89.88 73 ARG A C 1
ATOM 606 O O . ARG A 1 73 ? -6.556 6.357 11.590 1.00 89.88 73 ARG A O 1
ATOM 613 N N . LEU A 1 74 ? -6.444 8.359 10.558 1.00 85.19 74 LEU A N 1
ATOM 614 C CA . LEU A 1 74 ? -6.847 9.129 11.729 1.00 85.19 74 LEU A CA 1
ATOM 615 C C . LEU A 1 74 ? -8.351 8.953 11.942 1.00 85.19 74 LEU A C 1
ATOM 617 O O . LEU A 1 74 ? -9.110 8.812 10.976 1.00 85.19 74 LEU A O 1
ATOM 621 N N . GLU A 1 75 ? -8.773 8.945 13.200 1.00 79.75 75 GLU A N 1
ATOM 622 C CA . GLU A 1 75 ? -10.181 8.809 13.550 1.00 79.75 75 GLU A CA 1
ATOM 623 C C . GLU A 1 75 ? -11.000 9.956 12.941 1.00 79.75 75 GLU A C 1
ATOM 625 O O . GLU A 1 75 ? -10.598 11.117 12.963 1.00 79.75 75 GLU A O 1
ATOM 630 N N . GLY A 1 76 ? -12.115 9.616 12.292 1.00 78.38 76 GLY A N 1
ATOM 631 C CA . GLY A 1 76 ? -12.942 10.578 11.558 1.00 78.38 76 GLY A CA 1
ATOM 632 C C . GLY A 1 76 ? -12.400 11.015 10.187 1.00 78.38 76 GLY A C 1
ATOM 633 O O . GLY A 1 76 ? -13.131 11.655 9.426 1.00 78.38 76 GLY A O 1
ATOM 634 N N . GLU A 1 77 ? -11.177 10.634 9.795 1.00 81.69 77 GLU A N 1
ATOM 635 C CA . GLU A 1 77 ? -10.593 11.038 8.513 1.00 81.69 77 GLU A CA 1
ATOM 636 C C . GLU A 1 77 ? -10.640 9.956 7.422 1.00 81.69 77 GLU A C 1
ATOM 638 O O . GLU A 1 77 ? -10.344 8.776 7.607 1.00 81.69 77 GLU A O 1
ATOM 643 N N . LYS A 1 78 ? -10.901 10.391 6.181 1.00 79.62 78 LYS A N 1
ATOM 644 C CA . LYS A 1 78 ? -10.766 9.544 4.976 1.00 79.62 78 LYS A CA 1
ATOM 645 C C . LYS A 1 78 ? -9.324 9.471 4.457 1.00 79.62 78 LYS A C 1
ATOM 647 O O . LYS A 1 78 ? -9.046 8.775 3.470 1.00 79.62 78 LYS A O 1
ATOM 652 N N . LYS A 1 79 ? -8.402 10.219 5.060 1.00 86.12 79 LYS A N 1
ATOM 653 C CA . LYS A 1 79 ? -6.998 10.286 4.654 1.00 86.12 79 LYS A CA 1
ATOM 654 C C . LYS A 1 79 ? -6.195 9.212 5.386 1.00 86.12 79 LYS A C 1
ATOM 656 O O . LYS A 1 79 ? -6.490 8.864 6.519 1.00 86.12 79 LYS A O 1
ATOM 661 N N . LEU A 1 80 ? -5.198 8.658 4.700 1.00 89.69 80 LEU A N 1
ATOM 662 C CA . LEU A 1 80 ? -4.246 7.759 5.343 1.00 89.69 80 LEU A CA 1
ATOM 663 C C . LEU A 1 80 ? -3.240 8.582 6.146 1.00 89.69 80 LEU A C 1
ATOM 665 O O . LEU A 1 80 ? -2.783 9.632 5.678 1.00 89.69 80 LEU A O 1
ATOM 669 N N . MET A 1 81 ? -2.875 8.068 7.314 1.00 89.38 81 MET A N 1
ATOM 670 C CA . MET A 1 81 ? -1.770 8.566 8.113 1.00 89.38 81 MET A CA 1
ATOM 671 C C . MET A 1 81 ? -0.474 8.566 7.309 1.00 89.38 81 MET A C 1
ATOM 673 O O . MET A 1 81 ? -0.270 7.781 6.372 1.00 89.38 81 MET A O 1
ATOM 677 N N . LYS A 1 82 ? 0.433 9.461 7.707 1.00 86.06 82 LYS A N 1
ATOM 678 C CA . LYS A 1 82 ? 1.798 9.435 7.198 1.00 86.06 82 LYS A CA 1
ATOM 679 C C . LYS A 1 82 ? 2.408 8.075 7.531 1.00 86.06 82 LYS A C 1
ATOM 681 O O . LYS A 1 82 ? 2.195 7.533 8.608 1.00 86.06 82 LYS A O 1
ATOM 686 N N . ASP A 1 83 ? 3.170 7.543 6.587 1.00 89.50 83 ASP A N 1
ATOM 687 C CA . ASP A 1 83 ? 3.899 6.292 6.753 1.00 89.50 83 ASP A CA 1
ATOM 688 C C . ASP A 1 83 ? 3.010 5.031 6.897 1.00 89.50 83 ASP A C 1
ATOM 690 O O . ASP A 1 83 ? 3.453 4.003 7.414 1.00 89.50 83 ASP A O 1
ATOM 694 N N . ALA A 1 84 ? 1.762 5.087 6.413 1.00 93.06 84 ALA A N 1
ATOM 695 C CA . ALA A 1 84 ? 0.854 3.943 6.388 1.00 93.06 84 ALA A CA 1
ATOM 696 C C . ALA A 1 84 ? 1.338 2.799 5.481 1.00 93.06 84 ALA A C 1
ATOM 698 O O . ALA A 1 84 ? 1.911 3.005 4.405 1.00 93.06 84 ALA A O 1
ATOM 699 N N . LEU A 1 85 ? 1.052 1.574 5.913 1.00 94.31 85 LEU A N 1
ATOM 700 C CA . LEU A 1 85 ? 1.403 0.337 5.232 1.00 94.31 85 LEU A CA 1
ATOM 701 C C . LEU A 1 85 ? 0.128 -0.430 4.867 1.00 94.31 85 LEU A C 1
ATOM 703 O O . LEU A 1 85 ? -0.763 -0.543 5.706 1.00 94.31 85 LEU A O 1
ATOM 707 N N . PRO A 1 86 ? 0.018 -0.984 3.648 1.00 94.56 86 PRO A N 1
ATOM 708 C CA . PRO A 1 86 ? -1.127 -1.801 3.291 1.00 94.56 86 PRO A CA 1
ATOM 709 C C . PRO A 1 86 ? -1.077 -3.095 4.109 1.00 94.56 86 PRO A C 1
ATOM 711 O O . PRO A 1 86 ? -0.016 -3.710 4.244 1.00 94.56 86 PRO A O 1
ATOM 714 N N . THR A 1 87 ? -2.216 -3.515 4.642 1.00 94.56 87 THR A N 1
ATOM 715 C CA . THR A 1 87 ? -2.345 -4.690 5.519 1.00 94.56 87 THR A CA 1
ATOM 716 C C . THR A 1 87 ? -3.451 -5.649 5.091 1.00 94.56 87 THR A C 1
ATOM 718 O O . THR A 1 87 ? -3.485 -6.772 5.574 1.00 94.56 87 THR A O 1
ATOM 721 N N . LEU A 1 88 ? -4.331 -5.261 4.159 1.00 93.19 88 LEU A N 1
ATOM 722 C CA . LEU A 1 88 ? -5.497 -6.065 3.780 1.00 93.19 88 LEU A CA 1
ATOM 723 C C . LEU A 1 88 ? -5.407 -6.601 2.349 1.00 93.19 88 LEU A C 1
ATOM 725 O O . LEU A 1 88 ? -5.091 -5.868 1.407 1.00 93.19 88 LEU A O 1
ATOM 729 N N . HIS A 1 89 ? -5.811 -7.860 2.165 1.00 91.31 89 HIS A N 1
ATOM 730 C CA . HIS A 1 89 ? -5.937 -8.512 0.854 1.00 91.31 89 HIS A CA 1
ATOM 731 C C . HIS A 1 89 ? -4.639 -8.474 0.032 1.00 91.31 89 HIS A C 1
ATOM 733 O O . HIS A 1 89 ? -4.644 -8.087 -1.142 1.00 91.31 89 HIS A O 1
ATOM 739 N N . LEU A 1 90 ? -3.523 -8.827 0.664 1.00 91.50 90 LEU A N 1
ATOM 740 C CA . LEU A 1 90 ? -2.197 -8.794 0.060 1.00 91.50 90 LEU A CA 1
ATOM 741 C C . LEU A 1 90 ? -1.667 -10.220 -0.112 1.00 91.50 90 LEU A C 1
ATOM 743 O O . LEU A 1 90 ? -1.871 -11.042 0.776 1.00 91.50 90 LEU A O 1
ATOM 747 N N . PRO A 1 91 ? -0.989 -10.544 -1.225 1.00 89.88 91 PRO A N 1
ATOM 748 C CA . PRO A 1 91 ? -0.481 -11.897 -1.447 1.00 89.88 91 PRO A CA 1
ATOM 749 C C . PRO A 1 91 ? 0.504 -12.364 -0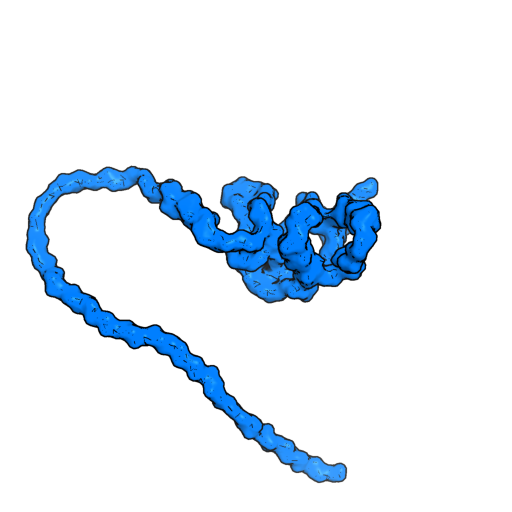.369 1.00 89.88 91 PRO A C 1
ATOM 751 O O . PRO A 1 91 ? 0.353 -13.469 0.145 1.00 89.88 91 PRO A O 1
ATOM 754 N N . ASN A 1 92 ? 1.451 -11.504 0.016 1.00 89.44 92 ASN A N 1
ATOM 755 C CA . ASN A 1 92 ? 2.554 -11.844 0.923 1.00 89.44 92 ASN A CA 1
ATOM 756 C C . ASN A 1 92 ? 2.365 -11.292 2.343 1.00 89.44 92 ASN A C 1
ATOM 758 O O . ASN A 1 92 ? 3.324 -11.167 3.100 1.00 89.44 92 ASN A O 1
ATOM 762 N N . PHE A 1 93 ? 1.140 -10.925 2.716 1.00 90.69 93 PHE A N 1
ATOM 763 C CA . PHE A 1 93 ? 0.840 -10.442 4.058 1.00 90.69 93 PHE A CA 1
ATOM 764 C C . PHE A 1 93 ? -0.535 -10.952 4.485 1.00 90.69 93 PHE A C 1
ATOM 766 O O . PHE A 1 93 ? -1.555 -10.497 3.972 1.00 90.69 93 PHE A O 1
ATOM 773 N N . GLN A 1 94 ? -0.532 -11.928 5.395 1.00 89.50 94 GLN A N 1
ATOM 774 C CA . GLN A 1 94 ? -1.728 -12.611 5.913 1.00 89.50 94 GLN A CA 1
ATOM 775 C C . GLN A 1 94 ? -1.888 -12.437 7.432 1.00 89.50 94 GLN A C 1
ATOM 777 O O . GLN A 1 94 ? -2.677 -13.133 8.064 1.00 89.50 94 GLN A O 1
ATOM 782 N N . GLU A 1 95 ? -1.112 -11.538 8.036 1.00 90.00 95 GLU A N 1
ATOM 783 C CA . GLU A 1 95 ? -1.247 -11.218 9.455 1.00 90.00 95 GLU A CA 1
ATOM 784 C C . GLU A 1 95 ? -2.512 -10.393 9.715 1.00 90.00 95 GLU A C 1
ATOM 786 O O . GLU A 1 95 ? -2.959 -9.622 8.864 1.00 90.00 95 GLU A O 1
ATOM 791 N N . VAL A 1 96 ? -3.051 -10.506 10.932 1.00 91.44 96 VAL A N 1
ATOM 792 C CA . VAL A 1 96 ? -4.137 -9.635 11.396 1.00 91.44 96 VAL A CA 1
ATOM 793 C C . VAL A 1 96 ? -3.622 -8.201 11.466 1.00 91.44 96 VAL A C 1
ATOM 795 O O . VAL A 1 96 ? -2.566 -7.924 12.042 1.00 91.44 96 VAL A O 1
ATOM 798 N N . SER A 1 97 ? -4.360 -7.274 10.870 1.00 91.06 97 SER A N 1
ATOM 799 C CA . SER A 1 97 ? -4.026 -5.859 10.892 1.00 91.06 97 SER A CA 1
ATOM 800 C C . SER A 1 97 ? -4.073 -5.295 12.317 1.00 91.06 97 SER A C 1
ATOM 802 O O . SER A 1 97 ? -4.958 -5.585 13.117 1.00 91.06 97 SER A O 1
ATOM 804 N N . SER A 1 98 ? -3.064 -4.500 12.654 1.00 90.25 98 SER A N 1
ATOM 805 C CA . SER A 1 98 ? -2.901 -3.826 13.941 1.00 90.25 98 SER A CA 1
ATOM 806 C C . SER A 1 98 ? -2.182 -2.497 13.734 1.00 90.25 98 SER A C 1
ATOM 808 O O . SER A 1 98 ? -1.522 -2.297 12.709 1.00 90.25 98 SER A O 1
ATOM 810 N N . ALA A 1 99 ? -2.219 -1.599 14.719 1.00 86.25 99 ALA A N 1
ATOM 811 C CA . ALA A 1 99 ? -1.448 -0.353 14.668 1.00 86.25 99 ALA A CA 1
ATOM 812 C C . ALA A 1 99 ? 0.050 -0.591 14.376 1.00 86.25 99 ALA A C 1
ATOM 814 O O . ALA A 1 99 ? 0.665 0.161 13.621 1.00 86.25 99 ALA A O 1
ATOM 815 N N . ARG A 1 100 ? 0.622 -1.691 14.893 1.00 87.19 100 ARG A N 1
ATOM 816 C CA . ARG A 1 100 ? 2.044 -2.043 14.741 1.00 87.19 100 ARG A CA 1
ATOM 817 C C . ARG A 1 100 ? 2.442 -2.409 13.312 1.00 87.19 100 ARG A C 1
ATOM 819 O O . ARG A 1 100 ? 3.568 -2.130 12.915 1.00 87.19 100 ARG A O 1
ATOM 826 N N . ASN A 1 101 ? 1.565 -3.069 12.556 1.00 91.00 101 ASN A N 1
ATOM 827 C CA . ASN A 1 101 ? 1.870 -3.502 11.187 1.00 91.00 101 ASN A CA 1
ATOM 828 C C . ASN A 1 101 ? 1.214 -2.620 10.112 1.00 91.00 101 ASN A C 1
ATOM 830 O O . ASN A 1 101 ? 1.576 -2.734 8.938 1.00 91.00 101 ASN A O 1
ATOM 834 N N . SER A 1 102 ? 0.313 -1.720 10.512 1.00 92.50 102 SER A N 1
ATOM 835 C CA . SER A 1 102 ? -0.389 -0.771 9.640 1.00 92.50 102 SER A CA 1
ATOM 836 C C . SER A 1 102 ? 0.351 0.553 9.458 1.00 92.50 102 SER A C 1
ATOM 838 O O . SER A 1 102 ? 0.038 1.299 8.530 1.00 92.50 102 SER A O 1
ATOM 840 N N . LEU A 1 103 ? 1.348 0.840 10.297 1.00 91.00 103 LEU A N 1
ATOM 841 C CA . LEU A 1 103 ? 2.157 2.057 10.256 1.00 91.00 103 LEU A CA 1
ATOM 842 C C . LEU A 1 103 ? 3.639 1.704 10.361 1.00 91.00 103 LEU A C 1
ATOM 844 O O . LEU A 1 103 ? 4.031 0.837 11.134 1.00 91.00 103 LEU A O 1
ATOM 848 N N . TYR A 1 104 ? 4.478 2.396 9.596 1.00 86.75 104 TYR A N 1
ATOM 849 C CA . TYR A 1 104 ? 5.927 2.183 9.618 1.00 86.75 104 TYR A CA 1
ATOM 850 C C . TYR A 1 104 ? 6.624 2.840 10.830 1.00 86.75 104 TYR A C 1
ATOM 852 O O . TYR A 1 104 ? 7.796 2.573 11.094 1.00 86.75 104 TYR A O 1
ATOM 860 N N . ARG A 1 105 ? 5.930 3.704 11.588 1.00 71.94 105 ARG A N 1
ATOM 861 C CA . ARG A 1 105 ? 6.523 4.451 12.709 1.00 71.94 105 ARG A CA 1
ATOM 862 C C . ARG A 1 105 ? 6.685 3.634 13.990 1.00 71.94 105 ARG A C 1
ATOM 864 O O . ARG A 1 105 ? 5.876 2.778 14.331 1.00 71.94 105 ARG A O 1
ATOM 871 N N . ASN A 1 106 ? 7.716 4.023 14.742 1.00 53.59 106 ASN A N 1
ATOM 872 C CA . ASN A 1 106 ? 7.914 3.728 16.158 1.00 53.59 106 ASN A CA 1
ATOM 873 C C . ASN A 1 106 ? 6.637 4.149 16.916 1.00 53.59 106 ASN A C 1
ATOM 875 O O . ASN A 1 106 ? 6.426 5.331 17.162 1.00 53.59 106 ASN A O 1
ATOM 879 N N . TRP A 1 107 ? 5.775 3.189 17.251 1.00 50.62 107 TRP A N 1
ATOM 880 C CA . TRP A 1 107 ? 4.479 3.309 17.947 1.00 50.62 107 TRP A CA 1
ATOM 881 C C . TRP A 1 107 ? 4.433 4.229 19.191 1.00 50.62 107 TRP A C 1
ATOM 883 O O . TRP A 1 107 ? 3.354 4.520 19.696 1.00 50.62 107 TRP A O 1
ATOM 893 N N . LYS A 1 108 ? 5.587 4.700 19.674 1.00 50.34 108 LYS A N 1
ATOM 894 C CA . LYS A 1 108 ? 5.744 5.577 20.836 1.00 50.34 108 LYS A CA 1
ATOM 895 C C . LYS A 1 108 ? 5.186 6.994 20.653 1.00 50.34 108 LYS A C 1
ATOM 897 O O . LYS A 1 108 ? 4.767 7.563 21.644 1.00 50.34 108 LYS A O 1
ATOM 902 N N . GLU A 1 109 ? 5.162 7.561 19.443 1.00 54.72 109 GLU A N 1
ATOM 903 C CA . GLU A 1 109 ? 4.698 8.954 19.238 1.00 54.72 109 GLU A CA 1
ATOM 904 C C . GLU A 1 109 ? 3.170 9.071 19.106 1.00 54.72 109 GLU A C 1
ATOM 906 O O . GLU A 1 109 ? 2.579 10.025 19.600 1.00 54.72 109 GLU A O 1
ATOM 911 N N . ILE A 1 110 ? 2.521 8.080 18.487 1.00 55.25 110 ILE A N 1
ATOM 912 C CA . ILE A 1 110 ? 1.093 8.138 18.123 1.00 55.25 110 ILE A CA 1
ATOM 913 C C . ILE A 1 110 ? 0.183 7.995 19.352 1.00 55.25 110 ILE A C 1
ATOM 915 O O . ILE A 1 110 ? -0.878 8.602 19.406 1.00 55.25 110 ILE A O 1
ATOM 919 N N . ILE A 1 111 ? 0.613 7.235 20.363 1.00 56.09 111 ILE A N 1
ATOM 920 C CA . ILE A 1 111 ? -0.167 7.025 21.595 1.00 56.09 111 ILE A CA 1
ATOM 921 C C . ILE A 1 111 ? -0.127 8.271 22.497 1.00 56.09 111 ILE A C 1
ATOM 923 O O . ILE A 1 111 ? -1.064 8.524 23.250 1.00 56.09 111 ILE A O 1
ATOM 927 N N . THR A 1 112 ? 0.927 9.087 22.408 1.00 52.41 112 THR A N 1
ATOM 928 C CA . THR A 1 112 ? 1.074 10.288 23.245 1.00 52.41 112 THR A CA 1
ATOM 929 C C . THR A 1 112 ? 0.031 11.362 22.949 1.00 52.41 112 THR A C 1
ATOM 931 O O . THR A 1 112 ? -0.421 12.008 23.883 1.00 52.41 112 THR A O 1
ATOM 934 N N . GLU A 1 113 ? -0.396 11.543 21.697 1.00 51.06 113 GLU A N 1
ATOM 935 C CA . GLU A 1 113 ? -1.409 12.559 21.362 1.00 51.06 113 GLU A CA 1
ATOM 936 C C . GLU A 1 113 ? -2.830 12.115 21.739 1.00 51.06 113 GLU A C 1
ATOM 938 O O . GLU A 1 113 ? -3.623 12.932 22.201 1.00 51.06 113 GLU A O 1
ATOM 943 N N . THR A 1 114 ? -3.147 10.820 21.642 1.00 54.41 114 THR A N 1
ATOM 944 C CA . THR A 1 114 ? -4.487 10.307 21.979 1.00 54.41 114 THR A CA 1
ATOM 945 C C . THR A 1 114 ? -4.764 10.263 23.484 1.00 54.41 114 THR A C 1
ATOM 947 O O . THR A 1 114 ? -5.903 10.436 23.893 1.00 54.41 114 THR A O 1
ATOM 950 N N . VAL A 1 115 ? -3.740 10.081 24.329 1.00 55.84 115 VAL A N 1
ATOM 951 C CA . VAL A 1 115 ? -3.911 9.991 25.800 1.00 55.84 115 VAL A CA 1
ATOM 952 C C . VAL A 1 115 ? -3.917 11.374 26.479 1.00 55.84 115 VAL A C 1
ATOM 954 O O . VAL A 1 115 ? -4.304 11.504 27.641 1.00 55.84 115 VAL A O 1
ATOM 957 N N . VAL A 1 116 ? -3.503 12.433 25.774 1.00 54.25 116 VAL A N 1
ATOM 958 C CA . VAL A 1 116 ? -3.458 13.803 26.321 1.00 54.25 116 VAL A CA 1
ATOM 959 C C . VAL A 1 116 ? -4.813 14.522 26.214 1.00 54.25 116 VAL A C 1
ATOM 961 O O . VAL A 1 116 ? -5.054 15.448 26.980 1.00 54.25 116 VAL A O 1
ATOM 964 N N . SER A 1 117 ? -5.735 14.067 25.357 1.00 44.53 117 SER A N 1
ATOM 965 C CA . SER A 1 117 ? -7.000 14.777 25.093 1.00 44.53 117 SER A CA 1
ATOM 966 C C . SER A 1 117 ? -8.199 14.381 25.977 1.00 44.53 117 SER A C 1
ATOM 968 O O . SER A 1 117 ? -9.254 14.991 25.840 1.00 44.53 117 SER A O 1
ATOM 970 N N . GLU A 1 118 ? -8.078 13.402 26.882 1.00 53.75 118 GLU A N 1
ATOM 971 C CA . GLU A 1 118 ? -9.192 12.949 27.750 1.00 53.75 118 GLU A CA 1
ATOM 972 C C . GLU A 1 118 ? -9.134 13.503 29.188 1.00 53.75 118 GLU A C 1
ATOM 974 O O . GLU A 1 118 ? -9.827 13.010 30.077 1.00 53.75 118 GLU A O 1
ATOM 979 N N . LYS A 1 119 ? -8.297 14.512 29.463 1.00 54.25 119 LYS A N 1
ATOM 980 C CA . LYS A 1 119 ? -8.074 15.012 30.831 1.00 54.25 119 LYS A CA 1
ATOM 981 C C . LYS A 1 119 ? -8.525 16.452 31.042 1.00 54.25 119 LYS A C 1
ATOM 983 O O . LYS A 1 119 ? -7.728 17.239 31.535 1.00 54.25 119 LYS A O 1
ATOM 988 N N . GLU A 1 120 ? -9.775 16.790 30.744 1.00 50.97 120 GLU A N 1
ATOM 989 C CA . GLU A 1 120 ? -10.384 17.987 31.342 1.00 50.97 120 GLU A CA 1
ATOM 990 C C . GLU A 1 120 ? -11.810 17.723 31.855 1.00 50.97 120 GLU A C 1
ATOM 992 O O . GLU A 1 120 ? -12.648 17.136 31.176 1.00 50.97 120 GLU A O 1
ATOM 997 N N . ASP A 1 121 ? -12.004 18.180 33.096 1.00 49.09 121 ASP A N 1
ATOM 998 C CA . ASP A 1 121 ? -13.230 18.403 33.868 1.00 49.09 121 ASP A CA 1
ATOM 999 C C . ASP A 1 121 ? -14.054 17.225 34.407 1.00 49.09 121 ASP A C 1
ATOM 1001 O O . ASP A 1 121 ? -15.181 16.955 33.999 1.00 49.09 121 ASP A O 1
ATOM 1005 N N . ILE A 1 122 ? -13.577 16.676 35.532 1.00 42.03 122 ILE A N 1
ATOM 1006 C CA . ILE A 1 122 ? -14.466 16.458 36.684 1.00 42.03 122 ILE A CA 1
ATOM 1007 C C . ILE A 1 122 ? -13.840 17.157 37.893 1.00 42.03 122 ILE A C 1
ATOM 1009 O O . ILE A 1 122 ? -12.963 16.623 38.572 1.00 42.03 122 ILE A O 1
ATOM 1013 N N . SER A 1 123 ? -14.291 18.382 38.151 1.00 52.66 123 SER A N 1
ATOM 1014 C CA . SER A 1 123 ? -14.084 19.048 39.431 1.00 52.66 123 SER A CA 1
ATOM 1015 C C . SER A 1 123 ? -14.912 18.327 40.499 1.00 52.66 123 SER A C 1
ATOM 1017 O O . SER A 1 123 ? -16.134 18.238 40.406 1.00 52.66 123 SER A O 1
ATOM 1019 N N . LEU A 1 124 ? -14.251 17.795 41.529 1.00 45.09 124 LEU A N 1
ATOM 1020 C CA . LEU A 1 124 ? -14.912 17.356 42.757 1.00 45.09 124 LEU A CA 1
ATOM 1021 C C . LEU A 1 124 ? -14.347 18.153 43.940 1.00 45.09 124 LEU A C 1
ATOM 1023 O O . LEU A 1 124 ? -13.124 18.259 44.074 1.00 45.09 124 LEU A O 1
ATOM 1027 N N . PRO A 1 125 ? -15.211 18.729 44.792 1.00 43.31 125 PRO A N 1
ATOM 1028 C CA . PRO A 1 125 ? -14.784 19.442 45.983 1.00 43.31 125 PRO A CA 1
ATOM 1029 C C . PRO A 1 125 ? -14.324 18.438 47.050 1.00 43.31 125 PRO A C 1
ATOM 1031 O O . PRO A 1 125 ? -14.953 17.402 47.261 1.00 43.31 125 PRO A O 1
ATOM 1034 N N . GLY A 1 126 ? -13.236 18.759 47.758 1.00 34.22 126 GLY A N 1
ATOM 1035 C CA . GLY A 1 126 ? -12.976 18.165 49.077 1.00 34.22 126 GLY A CA 1
ATOM 1036 C C . GLY A 1 126 ? -14.020 18.634 50.112 1.00 34.22 126 GLY A C 1
ATOM 1037 O O . GLY A 1 126 ? -14.880 19.441 49.752 1.00 34.22 126 GLY A O 1
ATOM 1038 N N . PRO A 1 127 ? -13.931 18.249 51.406 1.00 46.66 127 PRO A N 1
ATOM 1039 C CA . PRO A 1 127 ? -12.763 17.659 52.075 1.00 46.66 127 PRO A CA 1
ATOM 1040 C C . PRO A 1 127 ? -13.064 16.547 53.124 1.00 46.66 127 PRO A C 1
ATOM 1042 O O . PRO A 1 127 ? -14.207 16.241 53.441 1.00 46.66 127 PRO A O 1
ATOM 1045 N N . SER A 1 128 ? -11.978 16.085 53.765 1.00 37.31 128 SER A N 1
ATOM 1046 C CA . SER A 1 128 ? -11.861 15.721 55.195 1.00 37.31 128 SER A CA 1
ATOM 1047 C C . SER A 1 128 ? -11.937 14.239 55.629 1.00 37.31 128 SER A C 1
ATOM 1049 O O . SER A 1 128 ? -12.998 13.635 55.704 1.00 37.31 128 SER A O 1
ATOM 1051 N N . ASN A 1 129 ? -10.752 13.756 56.037 1.00 40.41 129 ASN A N 1
ATOM 1052 C CA . ASN A 1 129 ? -10.407 12.887 57.177 1.00 40.41 129 ASN A CA 1
ATOM 1053 C C . ASN A 1 129 ? -11.031 11.481 57.315 1.00 40.41 129 ASN A C 1
ATOM 1055 O O . ASN A 1 129 ? -12.166 11.357 57.753 1.00 40.41 129 ASN A O 1
ATOM 1059 N N . ALA A 1 130 ? -10.204 10.432 57.165 1.00 35.75 130 ALA A N 1
ATOM 1060 C CA . ALA A 1 130 ? -9.912 9.432 58.215 1.00 35.75 130 ALA A CA 1
ATOM 1061 C C . ALA A 1 130 ? -9.003 8.285 57.704 1.00 35.75 130 ALA A C 1
ATOM 1063 O O . ALA A 1 130 ? -9.332 7.605 56.745 1.00 35.75 130 ALA A O 1
ATOM 1064 N N . ALA A 1 131 ? -7.864 8.130 58.390 1.00 34.56 131 ALA A N 1
ATOM 1065 C CA . ALA A 1 131 ? -7.068 6.942 58.742 1.00 34.56 131 ALA A CA 1
ATOM 1066 C C . ALA A 1 131 ? -7.068 5.616 57.928 1.00 34.56 131 ALA A C 1
ATOM 1068 O O . ALA A 1 131 ? -8.109 5.076 57.574 1.00 34.56 131 ALA A O 1
ATOM 1069 N N . PHE A 1 132 ? -5.870 4.989 57.958 1.00 31.45 132 PHE A N 1
ATOM 1070 C CA . PHE A 1 132 ? -5.574 3.535 57.876 1.00 31.45 132 PHE A CA 1
ATOM 1071 C C . PHE A 1 132 ? -5.572 2.948 56.437 1.00 31.45 132 PHE A C 1
ATOM 1073 O O . PHE A 1 132 ? -6.483 3.214 55.673 1.00 31.45 132 PHE A O 1
ATOM 1080 N N . VAL A 1 133 ? -4.610 2.1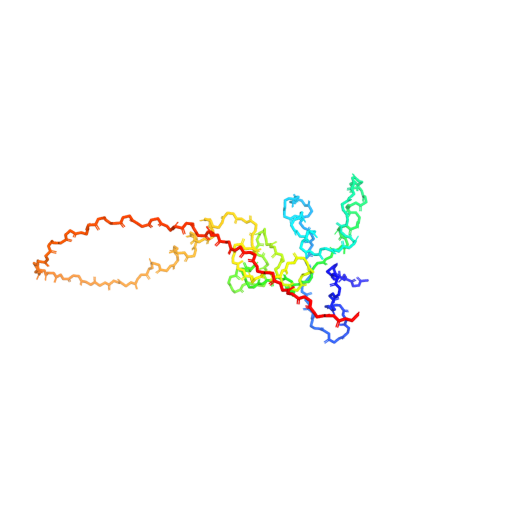65 55.921 1.00 37.34 133 VAL A N 1
ATOM 1081 C CA . VAL A 1 133 ? -3.569 1.261 56.452 1.00 37.34 133 VAL A CA 1
ATOM 1082 C C . VAL A 1 133 ? -2.403 1.194 55.455 1.00 37.34 133 VAL A C 1
ATOM 1084 O O . VAL A 1 133 ? -2.608 1.152 54.245 1.00 37.34 133 VAL A O 1
ATOM 1087 N N . GLU A 1 134 ? -1.185 1.102 55.979 1.00 44.41 134 GLU A N 1
ATOM 1088 C CA . GLU A 1 134 ? 0.041 0.759 55.260 1.00 44.41 134 GLU A CA 1
ATOM 1089 C C . GLU A 1 134 ? 0.109 -0.762 55.024 1.00 44.41 134 GLU A C 1
ATOM 1091 O O . GLU A 1 134 ? 0.019 -1.549 55.968 1.00 44.41 134 GLU A O 1
ATOM 1096 N N . THR A 1 135 ? 0.262 -1.227 53.781 1.00 43.69 135 THR A N 1
ATOM 1097 C CA . THR A 1 135 ? 0.654 -2.625 53.535 1.00 43.69 135 THR A CA 1
ATOM 1098 C C . THR A 1 135 ? 1.571 -2.729 52.323 1.00 43.69 135 THR A C 1
ATOM 1100 O O . THR A 1 135 ? 1.226 -2.347 51.208 1.00 43.69 135 THR A O 1
ATOM 1103 N N . GLN A 1 136 ? 2.768 -3.248 52.588 1.00 40.41 136 GLN A N 1
ATOM 1104 C CA . GLN A 1 136 ? 3.849 -3.485 51.641 1.00 40.41 136 GLN A CA 1
ATOM 1105 C C . GLN A 1 136 ? 3.451 -4.476 50.541 1.00 40.41 136 GLN A C 1
ATOM 1107 O O . GLN A 1 136 ? 3.030 -5.597 50.830 1.00 40.41 136 GLN A O 1
ATOM 1112 N N . VAL A 1 137 ? 3.686 -4.109 49.279 1.00 43.12 137 VAL A N 1
ATOM 1113 C CA . VAL A 1 137 ? 3.656 -5.057 48.160 1.00 43.12 137 VAL A CA 1
ATOM 1114 C C . VAL A 1 137 ? 5.065 -5.608 47.969 1.00 43.12 137 VAL A C 1
ATOM 1116 O O . VAL A 1 137 ? 5.983 -4.893 47.575 1.00 43.12 137 VAL A O 1
ATOM 1119 N N . LYS A 1 138 ? 5.229 -6.891 48.296 1.00 39.81 138 LYS A N 1
ATOM 1120 C CA . LYS A 1 138 ? 6.445 -7.668 48.048 1.00 39.81 138 LYS A CA 1
ATOM 1121 C C . LYS A 1 138 ? 6.627 -7.875 46.544 1.00 39.81 138 LYS A C 1
ATOM 1123 O O . LYS A 1 138 ? 5.727 -8.377 45.872 1.00 39.81 138 LYS A O 1
ATOM 1128 N N . GLU A 1 139 ? 7.812 -7.530 46.048 1.00 43.50 139 GLU A N 1
ATOM 1129 C CA . GLU A 1 139 ? 8.319 -7.938 44.740 1.00 43.50 139 GLU A CA 1
ATOM 1130 C C . GLU A 1 139 ? 8.258 -9.460 44.595 1.00 43.50 139 GLU A C 1
ATOM 1132 O O . GLU A 1 139 ? 8.808 -10.194 45.417 1.00 43.50 139 GLU A O 1
ATOM 1137 N N . THR A 1 140 ? 7.660 -9.944 43.507 1.00 41.41 140 THR A N 1
ATOM 1138 C CA . THR A 1 140 ? 8.006 -11.262 42.970 1.00 41.41 140 THR A CA 1
ATOM 1139 C C . THR A 1 140 ? 8.201 -11.162 41.462 1.00 41.41 140 THR A C 1
ATOM 1141 O O . THR A 1 140 ? 7.285 -10.890 40.690 1.00 41.41 140 THR A O 1
ATOM 1144 N N . ASN A 1 141 ? 9.462 -11.344 41.072 1.00 39.78 141 ASN A N 1
ATOM 1145 C CA . ASN A 1 141 ? 9.931 -11.552 39.712 1.00 39.78 141 ASN A CA 1
ATOM 1146 C C . ASN A 1 141 ? 9.303 -12.821 39.130 1.00 39.78 141 ASN A C 1
ATOM 1148 O O . ASN A 1 141 ? 9.498 -13.902 39.684 1.00 39.78 141 ASN A O 1
ATOM 1152 N N . ILE A 1 142 ? 8.644 -12.719 37.976 1.00 41.03 142 ILE A N 1
ATOM 1153 C CA . ILE A 1 142 ? 8.355 -13.884 37.134 1.00 41.03 142 ILE A CA 1
ATOM 1154 C C . ILE A 1 142 ? 8.771 -13.553 35.698 1.00 41.03 142 ILE A C 1
ATOM 1156 O O . ILE A 1 142 ? 8.078 -12.850 34.967 1.00 41.03 142 ILE A O 1
ATOM 1160 N N . LEU A 1 143 ? 9.939 -14.068 35.306 1.00 37.06 143 LEU A N 1
ATOM 1161 C CA . LEU A 1 143 ? 10.361 -14.195 33.911 1.00 37.06 143 LEU A CA 1
ATOM 1162 C C . LEU A 1 143 ? 9.573 -15.344 33.253 1.00 37.06 143 LEU A C 1
ATOM 1164 O O . LEU A 1 143 ? 9.449 -16.406 33.867 1.00 37.06 143 LEU A O 1
ATOM 1168 N N . PRO A 1 144 ? 9.084 -15.206 32.007 1.00 39.62 144 PRO A N 1
ATOM 1169 C CA . PRO A 1 144 ? 8.476 -16.324 31.298 1.00 39.62 144 PRO A CA 1
ATOM 1170 C C . PRO A 1 144 ? 9.547 -17.273 30.737 1.00 39.62 144 PRO A C 1
ATOM 1172 O O . PRO A 1 144 ? 10.443 -16.885 29.985 1.00 39.62 144 PRO A O 1
ATOM 1175 N N . VAL A 1 145 ? 9.422 -18.539 31.131 1.00 39.31 145 VAL A N 1
ATOM 1176 C CA . VAL A 1 145 ? 10.282 -19.678 30.796 1.00 39.31 145 VAL A CA 1
ATOM 1177 C C . VAL A 1 145 ? 10.106 -20.093 29.329 1.00 39.31 145 VAL A C 1
ATOM 1179 O O . VAL A 1 145 ? 9.003 -20.416 28.890 1.00 39.31 145 VAL A O 1
ATOM 1182 N N . LEU A 1 146 ? 11.217 -20.154 28.588 1.00 36.62 146 LEU A N 1
ATOM 1183 C CA . LEU A 1 146 ? 11.326 -20.813 27.282 1.00 36.62 146 LEU A CA 1
ATOM 1184 C C . LEU A 1 146 ? 11.018 -22.313 27.415 1.00 36.62 146 LEU A C 1
ATOM 1186 O O . LEU A 1 146 ? 11.733 -23.021 28.117 1.00 36.62 146 LEU A O 1
ATOM 1190 N N . HIS A 1 147 ? 10.019 -22.813 26.685 1.00 34.97 147 HIS A N 1
ATOM 1191 C CA . HIS A 1 147 ? 9.814 -24.251 26.486 1.00 34.97 147 HIS A CA 1
ATOM 1192 C C . HIS A 1 147 ? 9.931 -24.627 24.997 1.00 34.97 147 HIS A C 1
ATOM 1194 O O . HIS A 1 147 ? 9.084 -24.298 24.171 1.00 34.97 147 HIS A O 1
ATOM 1200 N N . ARG A 1 148 ? 10.992 -25.373 24.680 1.00 42.16 148 ARG A N 1
ATOM 1201 C CA . ARG A 1 148 ? 11.029 -26.516 23.742 1.00 42.16 148 ARG A CA 1
ATOM 1202 C C . ARG A 1 148 ? 11.658 -27.663 24.548 1.00 42.16 148 ARG A C 1
ATOM 1204 O O . ARG A 1 148 ? 12.568 -27.342 25.316 1.00 42.16 148 ARG A O 1
ATOM 1211 N N . PRO A 1 149 ? 11.241 -28.944 24.430 1.00 42.28 149 PRO A N 1
ATOM 1212 C CA . PRO A 1 149 ? 11.628 -29.793 23.279 1.00 42.28 149 PRO A CA 1
ATOM 1213 C C . PRO A 1 149 ? 10.647 -30.948 22.921 1.00 42.28 149 PRO A C 1
ATOM 1215 O O . PRO A 1 149 ? 9.838 -31.363 23.736 1.00 42.28 149 PRO A O 1
ATOM 1218 N N . GLY A 1 150 ? 10.669 -31.458 21.678 1.00 34.00 150 GLY A N 1
ATOM 1219 C CA . GLY A 1 150 ? 11.120 -32.837 21.352 1.00 34.00 150 GLY A CA 1
ATOM 1220 C C . GLY A 1 150 ? 9.922 -33.731 20.949 1.00 34.00 150 GLY A C 1
ATOM 1221 O O . GLY A 1 150 ? 8.800 -33.353 21.242 1.00 34.00 150 GLY A O 1
ATOM 1222 N N . LYS A 1 151 ? 9.997 -34.896 20.291 1.00 34.88 151 LYS A N 1
ATOM 1223 C CA . LYS A 1 151 ? 10.958 -35.624 19.439 1.00 34.88 151 LYS A CA 1
ATOM 1224 C C . LYS A 1 151 ? 10.137 -36.793 18.826 1.00 34.88 151 LYS A C 1
ATOM 1226 O O . LYS A 1 151 ? 9.343 -37.377 19.542 1.00 34.88 151 LYS A O 1
ATOM 1231 N N . VAL A 1 152 ? 10.339 -37.071 17.532 1.00 38.22 152 VAL A N 1
ATOM 1232 C CA . VAL A 1 152 ? 10.215 -38.346 16.774 1.00 38.22 152 VAL A CA 1
ATOM 1233 C C . VAL A 1 152 ? 9.260 -39.439 17.294 1.00 38.22 152 VAL A C 1
ATOM 1235 O O . VAL A 1 152 ? 9.527 -40.037 18.330 1.00 38.22 152 VAL A O 1
ATOM 1238 N N . GLU A 1 153 ? 8.301 -39.850 16.454 1.00 33.88 153 GLU A N 1
ATOM 1239 C CA . GLU A 1 153 ? 7.700 -41.188 16.527 1.00 33.88 153 GLU A CA 1
ATOM 1240 C C . GLU A 1 153 ? 7.649 -41.844 15.137 1.00 33.88 153 GLU A C 1
ATOM 1242 O O . GLU A 1 153 ? 7.319 -41.219 14.128 1.00 33.88 153 GLU A O 1
ATOM 1247 N N . VAL A 1 154 ? 8.086 -43.101 15.114 1.00 41.53 154 VAL A N 1
ATOM 1248 C CA . VAL A 1 154 ? 8.285 -43.994 13.970 1.00 41.53 154 VAL A CA 1
ATOM 1249 C C . VAL A 1 154 ? 6.963 -44.703 13.685 1.00 41.53 154 VAL A C 1
ATOM 1251 O O . VAL A 1 154 ? 6.358 -45.227 14.615 1.00 41.53 154 VAL A O 1
ATOM 1254 N N . GLN A 1 155 ? 6.523 -44.781 12.426 1.00 38.81 155 GLN A N 1
ATOM 1255 C CA . GLN A 1 155 ? 5.398 -45.644 12.049 1.00 38.81 155 GLN A CA 1
ATOM 1256 C C . GLN A 1 155 ? 5.836 -46.724 11.058 1.00 38.81 155 GLN A C 1
ATOM 1258 O O . GLN A 1 155 ? 6.453 -46.452 10.030 1.00 38.81 155 GLN A O 1
ATOM 1263 N N . ASN A 1 156 ? 5.538 -47.962 11.457 1.00 36.22 156 ASN A N 1
ATOM 1264 C CA . ASN A 1 156 ? 5.843 -49.227 10.800 1.00 36.22 156 ASN A CA 1
ATOM 1265 C C . ASN A 1 156 ? 5.033 -49.437 9.509 1.00 36.22 156 ASN A C 1
ATOM 1267 O O . ASN A 1 156 ? 3.863 -49.072 9.426 1.00 36.22 156 ASN A O 1
ATOM 1271 N N . TYR A 1 157 ? 5.659 -50.112 8.544 1.00 39.94 157 TYR A N 1
ATOM 1272 C CA . TYR A 1 157 ? 5.038 -50.672 7.340 1.00 39.94 157 TYR A CA 1
ATOM 1273 C C . TYR A 1 157 ? 4.145 -51.886 7.655 1.00 39.94 157 TYR A C 1
ATOM 1275 O O . TYR A 1 157 ? 4.437 -52.627 8.597 1.00 39.94 157 TYR A O 1
ATOM 1283 N N . PRO A 1 158 ? 3.187 -52.209 6.769 1.00 51.00 158 PRO A N 1
ATOM 1284 C CA . PRO A 1 158 ? 2.821 -53.587 6.476 1.00 51.00 158 PRO A CA 1
ATOM 1285 C C . PRO A 1 158 ? 3.307 -54.041 5.083 1.00 51.00 158 PRO A C 1
ATOM 1287 O O . PRO A 1 158 ? 3.322 -53.271 4.126 1.00 51.00 158 PRO A O 1
ATOM 1290 N N . ASN A 1 159 ? 3.694 -55.322 5.026 1.00 38.84 159 ASN A N 1
ATOM 1291 C CA . ASN A 1 159 ? 4.028 -56.145 3.852 1.00 38.84 159 ASN A CA 1
ATOM 1292 C C . ASN A 1 159 ? 3.005 -56.032 2.708 1.00 38.84 159 ASN A C 1
ATOM 1294 O O . ASN A 1 159 ? 1.815 -56.144 2.999 1.00 38.84 159 ASN A O 1
ATOM 1298 N N . VAL A 1 160 ? 3.470 -55.942 1.450 1.00 44.28 160 VAL A N 1
ATOM 1299 C CA . VAL A 1 160 ? 3.505 -57.018 0.419 1.00 44.28 160 VAL A CA 1
ATOM 1300 C C . VAL A 1 160 ? 4.570 -56.656 -0.619 1.00 44.28 160 VAL A C 1
ATOM 1302 O O . VAL A 1 160 ? 4.612 -55.470 -1.011 1.00 44.28 160 VAL A O 1
#

Sequence (160 aa):
MGRLCCVPKCNSSKKGQPIFAMRALPINNFKIFKIWVERIASPKLEYSEDLDYLDKIYRRLRICDRHFDVFCRLEGEKKLMKDALPTLHLPNFQEVSSARNSLYRNWKEIITETVVSEKEDISLPGPSNAAFVETQVKETNILPVLHRPGKVEVQNYPNV

Radius of gyration: 26.03 Å; chains: 1; bounding box: 38×76×78 Å

Organism: Hypothenemus hampei (NCBI:txid57062)

Secondary structure (DSSP, 8-state):
-PPPB-STT--TTSTTS----EEEP-TT-HHHHHHHHHHH--GGG---S-HHHHHHHHTT-EEEGGGS-GGGB-TT-SSBPTTB---SSBTTB-SPP-HHHHB-S-TTTHHHHHHHTT------------------------PPPP--------------

InterPro domains:
  IPR006612 THAP-type zinc finger [PF05485] (5-89)
  IPR006612 THAP-type zinc finger [PS50950] (1-89)
  IPR006612 THAP-type zinc finger [SM00980] (3-95)